Protein AF-A0A6B2XTE6-F1 (afdb_monomer)

Structure (mmCIF, N/CA/C/O backbone):
data_AF-A0A6B2XTE6-F1
#
_entry.id   AF-A0A6B2XTE6-F1
#
loop_
_atom_site.group_PDB
_atom_site.id
_atom_site.type_symbol
_atom_site.label_atom_id
_atom_site.label_alt_id
_atom_site.label_comp_id
_atom_site.label_asym_id
_atom_site.label_entity_id
_atom_site.label_seq_id
_atom_site.pdbx_PDB_ins_code
_atom_site.Cartn_x
_atom_site.Cartn_y
_atom_site.Cartn_z
_atom_site.occupancy
_atom_site.B_iso_or_equiv
_atom_site.auth_seq_id
_atom_site.auth_comp_id
_atom_site.auth_asym_id
_atom_site.auth_atom_id
_atom_site.pdbx_PDB_model_num
ATOM 1 N N . SER A 1 1 ? -9.100 -11.753 -17.761 1.00 59.31 1 SER A N 1
ATOM 2 C CA . SER A 1 1 ? -8.284 -11.282 -16.622 1.00 59.31 1 SER A CA 1
ATOM 3 C C . SER A 1 1 ? -7.402 -10.129 -17.102 1.00 59.31 1 SER A C 1
ATOM 5 O O . SER A 1 1 ? -7.111 -10.090 -18.292 1.00 59.31 1 SER A O 1
ATOM 7 N N . CYS A 1 2 ? -7.005 -9.164 -16.265 1.00 65.00 2 CYS A N 1
ATOM 8 C CA . CYS A 1 2 ? -6.111 -8.070 -16.696 1.00 65.00 2 CYS A CA 1
ATOM 9 C C . CYS A 1 2 ? -4.748 -8.599 -17.181 1.00 65.00 2 CYS A C 1
ATOM 11 O O . CYS A 1 2 ? -4.219 -8.121 -18.178 1.00 65.00 2 CYS A O 1
ATOM 13 N N . LEU A 1 3 ? -4.267 -9.682 -16.562 1.00 66.25 3 LEU A N 1
ATOM 14 C CA . LEU A 1 3 ? -3.012 -10.364 -16.894 1.00 66.25 3 LEU A CA 1
ATOM 15 C C . LEU A 1 3 ? -3.042 -11.080 -18.253 1.00 66.25 3 LEU A C 1
ATOM 17 O O . LEU A 1 3 ? -2.000 -11.410 -18.803 1.00 66.25 3 LEU A O 1
ATOM 21 N N . THR A 1 4 ? -4.229 -11.309 -18.823 1.00 71.81 4 THR A N 1
ATOM 22 C CA . THR A 1 4 ? -4.373 -11.884 -20.171 1.00 71.81 4 THR A CA 1
ATOM 23 C C . THR A 1 4 ? -4.473 -10.810 -21.259 1.00 71.81 4 THR A C 1
ATOM 25 O O . THR A 1 4 ? -4.541 -11.142 -22.441 1.00 71.81 4 THR A O 1
ATOM 28 N N . ASN A 1 5 ? -4.514 -9.523 -20.891 1.00 76.62 5 ASN A N 1
ATOM 29 C CA . ASN A 1 5 ? -4.512 -8.426 -21.853 1.00 76.62 5 ASN A CA 1
ATOM 30 C C . ASN A 1 5 ? -3.072 -8.154 -22.316 1.00 76.62 5 ASN A C 1
ATOM 32 O O . ASN A 1 5 ? -2.251 -7.655 -21.550 1.00 76.62 5 ASN A O 1
ATOM 36 N N . ARG A 1 6 ? -2.775 -8.438 -23.590 1.00 77.56 6 ARG A N 1
ATOM 37 C CA . ARG A 1 6 ? -1.434 -8.239 -24.171 1.00 77.56 6 ARG A CA 1
ATOM 38 C C . ARG A 1 6 ? -0.946 -6.792 -24.098 1.00 77.56 6 ARG A C 1
ATOM 40 O O . ARG A 1 6 ? 0.253 -6.578 -23.966 1.00 77.56 6 ARG A O 1
ATOM 47 N N . GLN A 1 7 ? -1.855 -5.817 -24.157 1.00 79.19 7 GLN A N 1
ATOM 48 C CA . GLN A 1 7 ? -1.483 -4.407 -24.022 1.00 79.19 7 GLN A CA 1
ATOM 49 C C . GLN A 1 7 ? -0.963 -4.113 -22.616 1.00 79.19 7 GLN A C 1
ATOM 51 O O . GLN A 1 7 ? 0.020 -3.404 -22.478 1.00 79.19 7 GLN A O 1
ATOM 56 N N . VAL A 1 8 ? -1.581 -4.699 -21.588 1.00 79.25 8 VAL A N 1
ATOM 57 C CA . VAL A 1 8 ? -1.159 -4.556 -20.188 1.00 79.25 8 VAL A CA 1
ATOM 58 C C . VAL A 1 8 ? 0.131 -5.335 -19.925 1.00 79.25 8 VAL A C 1
ATOM 60 O O . VAL A 1 8 ? 1.051 -4.797 -19.317 1.00 79.25 8 VAL A O 1
ATOM 63 N N . ALA A 1 9 ? 0.230 -6.567 -20.437 1.00 82.75 9 ALA A N 1
ATOM 64 C CA . ALA A 1 9 ? 1.404 -7.429 -20.277 1.00 82.75 9 ALA A CA 1
ATOM 65 C C . ALA A 1 9 ? 2.704 -6.760 -20.754 1.00 82.75 9 ALA A C 1
ATOM 67 O O . ALA A 1 9 ? 3.732 -6.870 -20.094 1.00 82.75 9 ALA A O 1
ATOM 68 N N . ALA A 1 10 ? 2.651 -6.000 -21.853 1.00 83.75 10 ALA A N 1
ATOM 69 C CA . ALA A 1 10 ? 3.813 -5.274 -22.358 1.00 83.75 10 ALA A CA 1
ATOM 70 C C . ALA A 1 10 ? 4.392 -4.281 -21.333 1.00 83.75 10 ALA A C 1
ATOM 72 O O . ALA A 1 10 ? 5.601 -4.075 -21.312 1.00 83.75 10 ALA A O 1
ATOM 73 N N . TRP A 1 11 ? 3.564 -3.680 -20.472 1.00 83.44 11 TRP A N 1
ATOM 74 C CA . TRP A 1 11 ? 4.002 -2.701 -19.469 1.00 83.44 11 TRP A CA 1
ATOM 75 C C . TRP A 1 11 ? 4.496 -3.326 -18.166 1.00 83.44 11 TRP A C 1
ATOM 77 O O . TRP A 1 11 ? 5.335 -2.730 -17.504 1.00 83.44 11 TRP A O 1
ATOM 87 N N . ILE A 1 12 ? 3.993 -4.507 -17.804 1.00 85.69 12 ILE A N 1
ATOM 88 C CA . ILE A 1 12 ? 4.288 -5.148 -16.510 1.00 85.69 12 ILE A CA 1
ATOM 89 C C . ILE A 1 12 ? 5.309 -6.284 -16.611 1.00 85.69 12 ILE A C 1
ATOM 91 O O . ILE A 1 12 ? 5.744 -6.811 -15.593 1.00 85.69 12 ILE A O 1
ATOM 95 N N . THR A 1 13 ? 5.664 -6.708 -17.825 1.00 87.06 13 THR A N 1
ATOM 96 C CA . THR A 1 13 ? 6.647 -7.768 -18.060 1.00 87.06 13 THR A CA 1
ATOM 97 C C . THR A 1 13 ? 7.890 -7.184 -18.737 1.00 87.06 13 THR A C 1
ATOM 99 O O . THR A 1 13 ? 7.747 -6.475 -19.745 1.00 87.06 13 THR A O 1
ATOM 102 N N . PRO A 1 14 ? 9.104 -7.488 -18.236 1.00 87.38 14 PRO A N 1
ATOM 103 C CA . PRO A 1 14 ? 10.343 -7.137 -18.923 1.00 87.38 14 PRO A CA 1
ATOM 104 C C . PRO A 1 14 ? 10.359 -7.683 -20.356 1.00 87.38 14 PRO A C 1
ATOM 106 O O . PRO A 1 14 ? 9.993 -8.836 -20.589 1.00 87.38 14 PRO A O 1
ATOM 109 N N . GLN A 1 15 ? 10.795 -6.873 -21.321 1.00 87.56 15 GLN A N 1
ATOM 110 C CA . GLN A 1 15 ? 10.867 -7.266 -22.741 1.00 87.56 15 GLN A CA 1
ATOM 111 C C . GLN A 1 15 ? 12.198 -7.944 -23.114 1.00 87.56 15 GLN A C 1
ATOM 113 O O . GLN A 1 15 ? 12.453 -8.223 -24.285 1.00 87.56 15 GLN A O 1
ATOM 118 N N . GLY A 1 16 ? 13.048 -8.219 -22.122 1.00 88.50 16 GLY A N 1
ATOM 119 C CA . GLY A 1 16 ? 14.338 -8.887 -22.271 1.00 88.50 16 GLY A CA 1
ATOM 120 C C . GLY A 1 16 ? 15.474 -8.142 -21.559 1.00 88.50 16 GLY A C 1
ATOM 121 O O . GLY A 1 16 ? 15.237 -7.115 -20.926 1.00 88.50 16 GLY A O 1
ATOM 122 N N . PRO A 1 17 ? 16.723 -8.628 -21.673 1.00 87.56 17 PRO A N 1
ATOM 123 C CA . PRO A 1 17 ? 17.882 -8.050 -20.980 1.00 87.56 17 PRO A CA 1
ATOM 124 C C . PRO A 1 17 ? 18.231 -6.611 -21.391 1.00 87.56 17 PRO A C 1
ATOM 126 O O . PRO A 1 17 ? 18.942 -5.924 -20.670 1.00 87.56 17 PRO A O 1
ATOM 129 N N . ALA A 1 18 ? 17.753 -6.167 -22.556 1.00 90.19 18 ALA A N 1
ATOM 130 C CA . ALA A 1 18 ? 17.974 -4.825 -23.091 1.00 90.19 18 ALA A CA 1
ATOM 131 C C . ALA A 1 18 ? 16.781 -3.879 -22.856 1.00 90.19 18 ALA A C 1
ATOM 133 O O . ALA A 1 18 ? 16.686 -2.842 -23.508 1.00 90.19 18 ALA A O 1
ATOM 134 N N . ASP A 1 19 ? 15.836 -4.239 -21.982 1.00 90.00 19 ASP A N 1
ATOM 135 C CA . ASP A 1 19 ? 14.702 -3.375 -21.656 1.00 90.00 19 ASP A CA 1
ATOM 136 C C . ASP A 1 19 ? 15.175 -2.166 -20.834 1.00 90.00 19 ASP A C 1
ATOM 138 O O . ASP A 1 19 ? 15.478 -2.276 -19.649 1.00 90.00 19 ASP A O 1
ATOM 142 N N . THR A 1 20 ? 15.265 -1.004 -21.482 1.00 90.50 20 THR A N 1
ATOM 143 C CA . THR A 1 20 ? 15.748 0.247 -20.872 1.00 90.50 20 THR A CA 1
ATOM 144 C C . THR A 1 20 ? 14.629 1.100 -20.284 1.00 90.50 20 THR A C 1
ATOM 146 O O . THR A 1 20 ? 14.854 2.266 -19.948 1.00 90.50 20 THR A O 1
ATOM 149 N N . ARG A 1 21 ? 13.393 0.594 -20.242 1.00 91.25 21 ARG A N 1
ATOM 150 C CA . ARG A 1 21 ? 12.272 1.378 -19.723 1.00 91.25 21 ARG A CA 1
ATOM 151 C C . ARG A 1 21 ? 12.459 1.618 -18.222 1.00 91.25 21 ARG A C 1
ATOM 153 O O . ARG A 1 21 ? 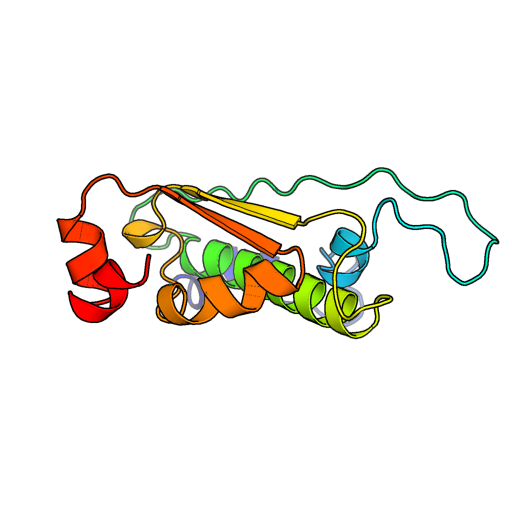12.891 0.703 -17.520 1.00 91.25 21 ARG A O 1
ATOM 160 N N . PRO A 1 22 ? 12.115 2.815 -17.716 1.00 89.81 22 PRO A N 1
ATOM 161 C CA . PRO A 1 22 ? 12.121 3.072 -16.284 1.00 89.81 22 PRO A CA 1
ATOM 162 C C . PRO A 1 22 ? 11.237 2.064 -15.550 1.00 89.81 22 PRO A C 1
ATOM 164 O O . PRO A 1 22 ? 10.110 1.799 -15.974 1.00 89.81 22 PRO A O 1
ATOM 167 N N . GLN A 1 23 ? 11.750 1.527 -14.449 1.00 89.81 23 GLN A N 1
ATOM 168 C CA . GLN A 1 23 ? 11.027 0.612 -13.576 1.00 89.81 23 GLN A CA 1
ATOM 169 C C . GLN A 1 23 ? 10.767 1.313 -12.249 1.00 89.81 23 GLN A C 1
ATOM 171 O O . GLN A 1 23 ? 11.606 2.064 -11.757 1.00 89.81 23 GLN A O 1
ATOM 176 N N . PHE A 1 24 ? 9.585 1.093 -11.687 1.00 91.50 24 PHE A N 1
ATOM 177 C CA . PHE A 1 24 ? 9.271 1.578 -10.354 1.00 91.50 24 PHE A CA 1
ATOM 178 C C . PHE A 1 24 ? 9.813 0.580 -9.325 1.00 91.50 24 PHE A C 1
ATOM 180 O O . PHE A 1 24 ? 9.429 -0.587 -9.373 1.00 91.50 24 PHE A O 1
ATOM 187 N N . SER A 1 25 ? 10.669 1.035 -8.407 1.00 93.25 25 SER A N 1
ATOM 188 C CA . SER A 1 25 ? 11.095 0.258 -7.236 1.00 93.25 25 SER A CA 1
ATOM 189 C C . SER A 1 25 ? 10.341 0.748 -5.995 1.00 93.25 25 SER A C 1
ATOM 191 O O . SER A 1 25 ? 10.528 1.899 -5.580 1.00 93.25 25 SER A O 1
ATOM 193 N N . PRO A 1 26 ? 9.494 -0.102 -5.387 1.00 95.31 26 PRO A N 1
ATOM 194 C CA . PRO A 1 26 ? 8.909 0.159 -4.077 1.00 95.31 26 PRO A CA 1
ATOM 195 C C . PRO A 1 26 ? 9.958 0.503 -3.014 1.00 95.31 26 PRO A C 1
ATOM 197 O O . PRO A 1 26 ? 9.757 1.424 -2.226 1.00 95.31 26 PRO A O 1
ATOM 200 N N . GLU A 1 27 ? 11.096 -0.185 -3.030 1.00 94.62 27 GLU A N 1
ATOM 201 C CA . GLU A 1 27 ? 12.172 -0.080 -2.047 1.00 94.62 27 GLU A CA 1
ATOM 202 C C . GLU A 1 27 ? 12.924 1.253 -2.147 1.00 94.62 27 GLU A C 1
ATOM 204 O O . GLU A 1 27 ? 13.251 1.866 -1.128 1.00 94.62 27 GLU A O 1
ATOM 209 N N . GLU A 1 28 ? 13.199 1.724 -3.366 1.00 92.81 28 GLU A N 1
ATOM 210 C CA . GLU A 1 28 ? 13.751 3.063 -3.591 1.00 92.81 28 GLU A CA 1
ATOM 211 C C . GLU A 1 28 ? 12.727 4.143 -3.230 1.00 92.81 28 GLU A C 1
ATOM 213 O O . GLU A 1 28 ? 13.078 5.153 -2.616 1.00 92.81 28 GLU A O 1
ATOM 218 N N . PHE A 1 29 ? 11.451 3.920 -3.561 1.00 94.00 29 PHE A N 1
ATOM 219 C CA . PHE A 1 29 ? 10.371 4.859 -3.274 1.00 94.00 29 PHE A CA 1
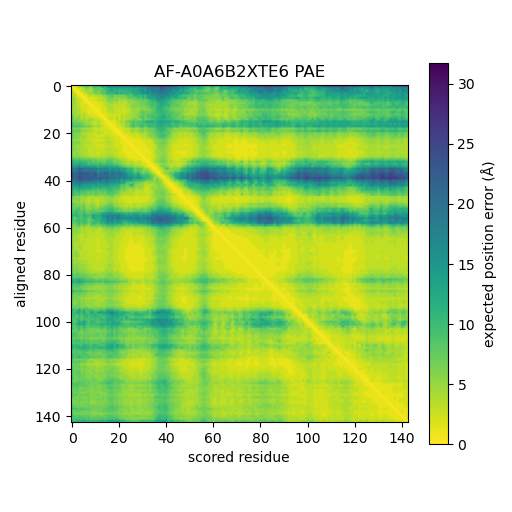ATOM 220 C C . PHE A 1 29 ? 10.194 5.102 -1.769 1.00 94.00 29 PHE A C 1
ATOM 222 O O . PHE A 1 29 ? 10.143 6.259 -1.351 1.00 94.00 29 PHE A O 1
ATOM 229 N N . VAL A 1 30 ? 10.145 4.047 -0.945 1.00 94.25 30 VAL A N 1
ATOM 230 C CA . VAL A 1 30 ? 9.961 4.183 0.516 1.00 94.25 30 VAL A CA 1
ATOM 231 C C . VAL A 1 30 ? 11.195 4.749 1.224 1.00 94.25 30 VAL A C 1
ATOM 233 O O . VAL A 1 30 ? 11.071 5.316 2.309 1.00 94.25 30 VAL A O 1
ATOM 236 N N . ARG A 1 31 ? 12.382 4.640 0.609 1.00 92.12 31 ARG A N 1
ATOM 237 C CA . ARG A 1 31 ? 13.626 5.245 1.115 1.00 92.12 31 ARG A CA 1
ATOM 238 C C . ARG A 1 31 ? 13.837 6.685 0.644 1.00 92.12 31 ARG A C 1
ATOM 240 O O . ARG A 1 31 ? 14.702 7.374 1.186 1.00 92.12 31 ARG A O 1
ATOM 247 N N . ALA A 1 32 ? 13.067 7.168 -0.331 1.00 89.19 32 ALA A N 1
ATOM 248 C CA . ALA A 1 32 ? 13.185 8.539 -0.815 1.00 89.19 32 ALA A CA 1
ATOM 249 C C . ALA A 1 32 ? 12.959 9.546 0.327 1.00 89.19 32 ALA A C 1
ATOM 251 O O . ALA A 1 32 ? 11.995 9.449 1.085 1.00 89.19 32 ALA A O 1
ATOM 252 N N . GLY A 1 33 ? 13.845 10.533 0.462 1.00 84.12 33 GLY A N 1
ATOM 253 C CA . GLY A 1 33 ? 13.826 11.471 1.594 1.00 84.12 33 GLY A CA 1
ATOM 254 C C . GLY A 1 33 ? 14.647 11.051 2.803 1.00 84.12 33 GLY A C 1
ATOM 255 O O . GLY A 1 33 ? 14.909 11.901 3.656 1.00 84.12 33 GLY A O 1
ATOM 256 N N . LEU A 1 34 ? 15.087 9.794 2.884 1.00 83.94 34 LEU A N 1
ATOM 257 C CA . LEU A 1 34 ? 15.961 9.343 3.961 1.00 83.94 34 LEU A CA 1
ATOM 258 C C . LEU A 1 34 ? 17.434 9.636 3.636 1.00 83.94 34 LEU A C 1
ATOM 260 O O . LEU A 1 34 ? 17.835 9.568 2.470 1.00 83.94 34 LEU A O 1
ATOM 264 N N . PRO A 1 35 ? 18.263 9.954 4.647 1.00 76.12 35 PRO A N 1
ATOM 265 C CA . PRO A 1 35 ? 19.706 10.049 4.468 1.00 76.12 35 PRO A CA 1
ATOM 266 C C . PRO A 1 35 ? 20.277 8.747 3.894 1.00 76.12 35 PRO A C 1
ATOM 268 O O . PRO A 1 35 ? 19.927 7.657 4.348 1.00 76.12 35 PRO A O 1
ATOM 271 N N . SER A 1 36 ? 21.189 8.856 2.926 1.00 71.06 36 SER A N 1
ATOM 272 C CA . SER A 1 36 ? 21.938 7.696 2.438 1.00 71.06 36 SER A CA 1
ATOM 273 C C . SER A 1 36 ? 22.798 7.114 3.563 1.00 71.06 36 SER A C 1
ATOM 275 O O . SER A 1 36 ? 23.509 7.855 4.243 1.00 71.06 36 SER A O 1
ATOM 277 N N . ALA A 1 37 ? 22.791 5.786 3.715 1.00 64.81 37 ALA A N 1
ATOM 278 C CA . ALA A 1 37 ? 23.666 5.078 4.653 1.00 64.81 37 ALA A CA 1
ATOM 279 C C . ALA A 1 37 ? 25.161 5.327 4.368 1.00 64.81 37 ALA A C 1
ATOM 281 O O . ALA A 1 37 ? 25.980 5.262 5.280 1.00 64.81 37 ALA A O 1
ATOM 282 N N . ALA A 1 38 ? 25.506 5.648 3.116 1.00 65.00 38 ALA A N 1
ATOM 283 C CA . ALA A 1 38 ? 26.867 5.976 2.706 1.00 65.00 38 ALA A CA 1
ATOM 284 C C . ALA A 1 38 ? 27.232 7.457 2.926 1.00 65.00 38 ALA A C 1
ATOM 286 O O . ALA A 1 38 ? 28.380 7.825 2.730 1.00 65.00 38 ALA A O 1
ATOM 287 N N . GLY A 1 39 ? 26.288 8.332 3.301 1.00 62.06 39 GLY A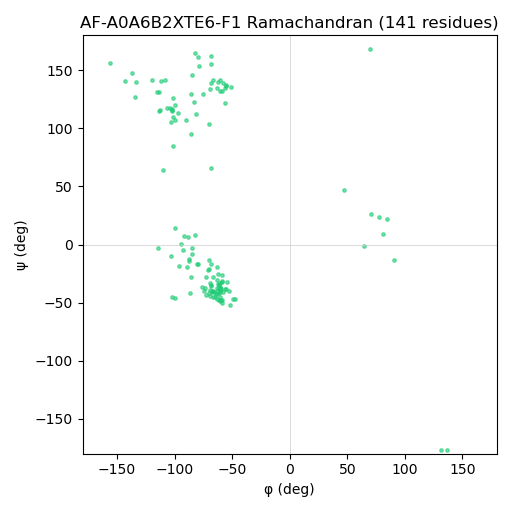 N 1
ATOM 288 C CA . GLY A 1 39 ? 26.546 9.764 3.533 1.00 62.06 39 GLY A CA 1
ATOM 289 C C . GLY A 1 39 ? 26.993 10.574 2.302 1.00 62.06 39 GLY A C 1
ATOM 290 O O . GLY A 1 39 ? 27.197 11.780 2.408 1.00 62.06 39 GLY A O 1
ATOM 291 N N . GLU A 1 40 ? 27.134 9.938 1.139 1.00 60.97 40 GLU A N 1
ATOM 292 C CA . GLU A 1 40 ? 27.773 10.517 -0.050 1.00 60.97 40 GLU A CA 1
ATOM 293 C C . GLU A 1 40 ? 26.819 11.323 -0.948 1.00 60.97 40 GLU A C 1
ATOM 295 O O . GLU A 1 40 ? 27.271 12.103 -1.785 1.00 60.97 40 GLU A O 1
ATOM 300 N N . SER A 1 41 ? 25.501 11.196 -0.765 1.00 68.44 41 SER A N 1
ATOM 301 C CA . SER A 1 41 ? 24.497 11.918 -1.552 1.00 68.44 41 SER A CA 1
ATOM 302 C C . SER A 1 41 ? 23.406 12.537 -0.677 1.00 68.44 41 SER A C 1
ATOM 304 O O . SER A 1 41 ? 22.940 11.945 0.299 1.00 68.44 41 SER A O 1
ATOM 306 N N . ALA A 1 42 ? 22.999 13.761 -1.031 1.00 73.62 42 ALA A N 1
ATOM 307 C CA . ALA A 1 42 ? 21.866 14.425 -0.399 1.00 73.62 42 ALA A CA 1
ATOM 308 C C . ALA A 1 42 ? 20.584 13.596 -0.614 1.00 73.62 42 ALA A C 1
ATOM 310 O O . ALA A 1 42 ? 20.404 13.042 -1.703 1.00 73.62 42 ALA A O 1
ATOM 311 N N . PRO A 1 43 ? 19.689 13.513 0.388 1.00 76.00 43 PRO A N 1
ATOM 312 C CA . PRO A 1 43 ? 18.445 12.766 0.256 1.00 76.00 43 PRO A CA 1
ATOM 313 C C . PRO A 1 43 ? 17.611 13.299 -0.914 1.00 76.00 43 PRO A C 1
ATOM 315 O O . PRO A 1 43 ? 17.492 14.510 -1.122 1.00 76.00 43 PRO A O 1
ATOM 318 N N . THR A 1 44 ? 17.015 12.384 -1.678 1.00 82.75 44 THR A N 1
ATOM 319 C CA . THR A 1 44 ? 16.020 12.727 -2.701 1.00 82.75 44 THR A CA 1
ATOM 320 C C . THR A 1 44 ? 14.745 13.246 -2.038 1.00 82.75 44 THR A C 1
ATOM 322 O O . THR A 1 44 ? 14.526 13.051 -0.850 1.00 82.75 44 THR A O 1
ATOM 325 N N . LYS A 1 45 ? 13.869 13.935 -2.772 1.00 85.25 45 LYS A N 1
ATOM 326 C CA . LYS A 1 45 ? 12.575 14.351 -2.214 1.00 85.25 45 LYS A CA 1
ATOM 327 C C . LYS A 1 45 ? 11.684 13.113 -1.980 1.00 85.25 45 LYS A C 1
ATOM 329 O O . LYS A 1 45 ? 11.635 12.276 -2.881 1.00 85.25 45 LYS A O 1
ATOM 334 N N . PRO A 1 46 ? 10.936 13.020 -0.859 1.00 86.44 46 PRO A N 1
ATOM 335 C CA . PRO A 1 46 ? 9.907 11.995 -0.690 1.00 86.44 46 PRO A CA 1
ATOM 336 C C . PRO A 1 46 ? 8.942 11.959 -1.880 1.00 86.44 46 PRO A C 1
ATOM 338 O O . PRO A 1 46 ? 8.501 13.008 -2.368 1.00 86.44 46 PRO A O 1
ATOM 341 N N . GLY A 1 47 ? 8.634 10.753 -2.351 1.00 87.06 47 GLY A N 1
ATOM 342 C CA . GLY A 1 47 ? 7.721 10.533 -3.467 1.00 87.06 47 GLY A CA 1
ATOM 343 C C . GLY A 1 47 ? 6.248 10.557 -3.051 1.00 87.06 47 GLY A C 1
ATOM 344 O O . GLY A 1 47 ? 5.896 10.439 -1.881 1.00 87.06 47 GLY A O 1
ATOM 345 N N . THR A 1 48 ? 5.357 10.682 -4.032 1.00 92.94 48 THR A N 1
ATOM 346 C CA . THR A 1 48 ? 3.917 10.443 -3.856 1.00 92.94 48 THR A CA 1
ATOM 347 C C . THR A 1 48 ? 3.429 9.590 -5.017 1.00 92.94 48 THR A C 1
ATOM 349 O O . THR A 1 48 ? 3.678 9.930 -6.174 1.00 92.94 48 THR A O 1
ATOM 352 N N . LEU A 1 49 ? 2.762 8.476 -4.710 1.00 92.88 49 LEU A N 1
ATOM 353 C CA . LEU A 1 49 ? 2.246 7.537 -5.701 1.00 92.88 49 LEU A CA 1
ATOM 354 C C . LEU A 1 49 ? 0.732 7.714 -5.850 1.00 92.88 49 LEU A C 1
ATOM 356 O O . LEU A 1 49 ? -0.020 7.456 -4.915 1.00 92.88 49 LEU A O 1
ATOM 360 N N . TYR A 1 50 ? 0.293 8.108 -7.044 1.00 91.12 50 TYR A N 1
ATOM 361 C CA . TYR A 1 50 ? -1.121 8.149 -7.415 1.00 91.12 50 TYR A CA 1
ATOM 362 C C . TYR A 1 50 ? -1.438 6.951 -8.305 1.00 91.12 50 TYR A C 1
ATOM 364 O O . TYR A 1 50 ? -1.057 6.921 -9.475 1.00 91.12 50 TYR A O 1
ATOM 372 N N . SER A 1 51 ? -2.122 5.955 -7.747 1.00 86.62 51 SER A N 1
ATOM 373 C CA . SER A 1 51 ? -2.526 4.759 -8.485 1.00 86.62 51 SER A CA 1
ATOM 374 C C . SER A 1 51 ? -3.969 4.914 -8.952 1.00 86.62 51 SER A C 1
ATOM 376 O O . SER A 1 51 ? -4.884 4.987 -8.137 1.00 86.62 51 SER A O 1
ATOM 378 N N . LEU A 1 52 ? -4.173 5.017 -10.266 1.00 81.94 52 LEU A N 1
ATOM 379 C CA . LEU A 1 52 ? -5.482 5.291 -10.857 1.00 81.94 52 LEU A CA 1
ATOM 380 C C . LEU A 1 52 ? -5.956 4.101 -11.688 1.00 81.94 52 LE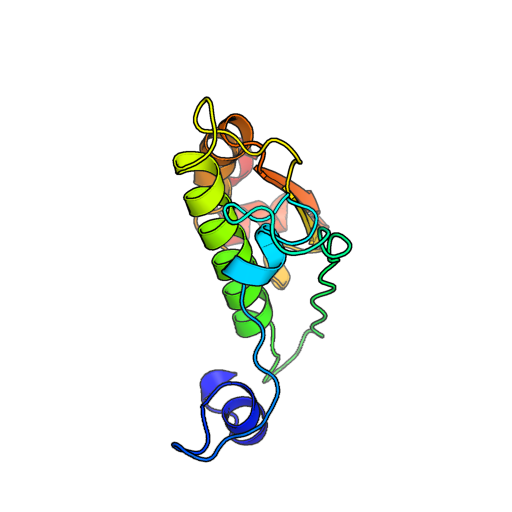U A C 1
ATOM 382 O O . LEU A 1 52 ? -5.246 3.581 -12.549 1.00 81.94 52 LEU A O 1
ATOM 386 N N . SER A 1 53 ? -7.197 3.697 -11.451 1.00 75.06 53 SER A N 1
ATOM 387 C CA . SER A 1 53 ? -7.887 2.639 -12.179 1.00 75.06 53 SER A CA 1
ATOM 388 C C . SER A 1 53 ? -9.314 3.094 -12.464 1.00 75.06 53 SER A C 1
ATOM 390 O O . SER A 1 53 ? -9.910 3.820 -11.677 1.00 75.06 53 SER A O 1
ATOM 392 N N . LYS A 1 54 ? -9.873 2.659 -13.593 1.00 71.38 54 LYS A N 1
ATOM 393 C CA . LYS A 1 54 ? -11.293 2.830 -13.918 1.00 71.38 54 LYS A CA 1
ATOM 394 C C . LYS A 1 54 ? -11.982 1.475 -13.811 1.00 71.38 54 LYS A C 1
ATOM 396 O O . LYS A 1 54 ? -11.391 0.485 -14.229 1.00 71.38 54 LYS A O 1
ATOM 401 N N . GLU A 1 55 ? -13.209 1.418 -13.300 1.00 66.56 55 GLU A N 1
ATOM 402 C CA . GLU A 1 55 ? -14.019 0.191 -13.279 1.00 66.56 55 GLU A CA 1
ATOM 403 C C . GLU A 1 55 ? -14.474 -0.261 -14.686 1.00 66.56 55 GLU A C 1
ATOM 405 O O . GLU A 1 55 ? -14.566 0.541 -15.620 1.00 66.56 55 GLU A O 1
ATOM 410 N N . GLY A 1 56 ? -14.748 -1.565 -14.859 1.00 64.31 56 GLY A N 1
ATOM 411 C CA . GLY A 1 56 ? -15.128 -2.172 -16.145 1.00 64.31 56 GLY A CA 1
ATOM 412 C C . GLY A 1 56 ? -14.456 -3.519 -16.470 1.00 64.31 56 GLY A C 1
ATOM 413 O O . GLY A 1 56 ? -13.706 -4.089 -15.678 1.00 64.31 56 GLY A O 1
ATOM 414 N N . ARG A 1 57 ? -14.719 -4.070 -17.666 1.00 58.81 57 ARG A N 1
ATOM 415 C CA . ARG A 1 57 ? -14.044 -5.292 -18.154 1.00 58.81 57 ARG A CA 1
ATOM 416 C C . ARG A 1 57 ? -12.616 -4.974 -18.607 1.00 58.81 57 ARG A C 1
ATOM 418 O O . ARG A 1 57 ? -12.419 -4.110 -19.450 1.00 58.81 57 ARG A O 1
ATOM 425 N N . GLY A 1 58 ? -11.641 -5.743 -18.115 1.00 61.78 58 GLY A N 1
ATOM 426 C CA . GLY A 1 58 ? -10.235 -5.642 -18.540 1.00 61.78 58 GLY A CA 1
ATOM 427 C C . GLY A 1 58 ? -9.418 -4.566 -17.818 1.00 61.78 58 GLY A C 1
ATOM 428 O O . GLY A 1 58 ? -8.411 -4.116 -18.355 1.00 61.78 58 GLY A O 1
ATOM 429 N N . THR A 1 59 ? -9.851 -4.153 -16.629 1.00 69.25 59 THR A N 1
ATOM 430 C CA . THR A 1 59 ? -9.282 -3.024 -15.885 1.00 69.25 59 THR A CA 1
ATOM 431 C C . THR A 1 59 ? -7.998 -3.372 -15.151 1.00 69.25 59 THR A C 1
ATOM 433 O O . THR A 1 59 ? -7.700 -4.536 -14.886 1.00 69.25 59 THR A O 1
ATOM 436 N N . ALA A 1 60 ? -7.240 -2.337 -14.793 1.00 74.56 60 ALA A N 1
ATOM 437 C CA . ALA A 1 60 ? -5.979 -2.452 -14.071 1.00 74.56 60 ALA A CA 1
ATOM 438 C C . ALA A 1 60 ? -6.146 -2.613 -12.546 1.00 74.56 60 ALA A C 1
ATOM 440 O O . ALA A 1 60 ? -5.144 -2.606 -11.845 1.00 74.56 60 ALA A O 1
ATOM 441 N N . GLY A 1 61 ? -7.365 -2.801 -12.020 1.00 79.06 61 GLY A N 1
ATOM 442 C CA . GLY A 1 61 ? -7.625 -2.913 -10.573 1.00 79.06 61 GLY A CA 1
ATOM 443 C C . GLY A 1 61 ? -6.714 -3.911 -9.834 1.00 79.06 61 GLY A C 1
ATOM 444 O O . GLY A 1 61 ? -6.092 -3.534 -8.842 1.00 79.06 61 GLY A O 1
ATOM 445 N N . PRO A 1 62 ? -6.509 -5.145 -10.342 1.00 80.50 62 PRO A N 1
ATOM 446 C CA . PRO A 1 62 ? -5.567 -6.078 -9.718 1.00 80.50 62 PRO A CA 1
ATOM 447 C C . PRO A 1 62 ? -4.107 -5.602 -9.737 1.00 80.50 62 PRO A C 1
ATOM 449 O O . PRO A 1 62 ? -3.359 -5.930 -8.826 1.00 80.50 62 PRO A O 1
ATOM 452 N N . LEU A 1 63 ? -3.698 -4.821 -10.743 1.00 84.50 63 LEU A N 1
ATOM 453 C CA . LEU A 1 63 ? -2.354 -4.234 -10.791 1.00 84.50 63 LEU A CA 1
ATOM 454 C C . LEU A 1 63 ? -2.208 -3.081 -9.806 1.00 84.50 63 LEU A C 1
ATOM 456 O O . LEU A 1 63 ? -1.185 -2.989 -9.143 1.00 84.50 63 LEU A O 1
ATOM 460 N N . VAL A 1 64 ? -3.237 -2.241 -9.683 1.00 85.81 64 VAL A N 1
ATOM 461 C CA . VAL A 1 64 ? -3.294 -1.189 -8.664 1.00 85.81 64 VAL A CA 1
ATOM 462 C C . VAL A 1 64 ? -3.185 -1.810 -7.273 1.00 85.81 64 VAL A C 1
ATOM 464 O O . VAL A 1 64 ? -2.333 -1.393 -6.497 1.00 85.81 64 VAL A O 1
ATOM 467 N N . THR A 1 65 ? -3.954 -2.871 -7.005 1.00 86.31 65 THR A N 1
ATOM 468 C CA . THR A 1 65 ? -3.873 -3.619 -5.740 1.00 86.31 65 THR A CA 1
ATOM 469 C C . THR A 1 65 ? -2.467 -4.180 -5.518 1.00 86.31 65 THR A C 1
ATOM 471 O O . THR A 1 65 ? -1.892 -3.969 -4.458 1.00 86.31 65 THR A O 1
ATOM 474 N N . ALA A 1 66 ? -1.899 -4.870 -6.514 1.00 88.19 66 ALA A N 1
ATOM 475 C CA . ALA A 1 66 ? -0.574 -5.478 -6.399 1.00 88.19 66 ALA A CA 1
ATOM 476 C C . ALA A 1 66 ? 0.527 -4.437 -6.151 1.00 88.19 66 ALA A C 1
ATOM 478 O O . ALA A 1 66 ? 1.386 -4.653 -5.304 1.00 88.19 66 ALA A O 1
ATOM 479 N N . LEU A 1 67 ? 0.478 -3.293 -6.840 1.00 90.88 67 LEU A N 1
ATOM 480 C CA . LEU A 1 67 ? 1.420 -2.196 -6.632 1.00 90.88 67 LEU A CA 1
ATOM 481 C C . LEU A 1 67 ? 1.286 -1.597 -5.226 1.00 90.88 67 LEU A C 1
ATOM 483 O O . LEU A 1 67 ? 2.294 -1.338 -4.576 1.00 90.88 67 LEU A O 1
ATOM 487 N N . THR A 1 68 ? 0.057 -1.400 -4.742 1.00 91.25 68 THR A N 1
ATOM 488 C CA . THR A 1 68 ? -0.189 -0.922 -3.377 1.00 91.25 68 THR A CA 1
ATOM 489 C C . THR A 1 68 ? 0.367 -1.890 -2.335 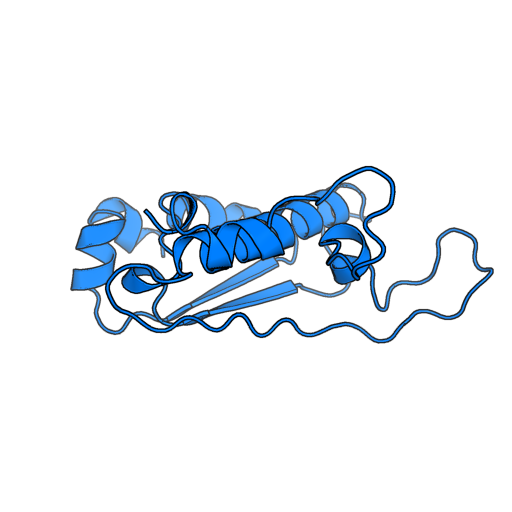1.00 91.25 68 THR A C 1
ATOM 491 O O . THR A 1 68 ? 1.039 -1.444 -1.410 1.00 91.25 68 THR A O 1
ATOM 494 N N . VAL A 1 69 ? 0.137 -3.197 -2.502 1.00 91.44 69 VAL A N 1
ATOM 495 C CA . VAL A 1 69 ? 0.687 -4.227 -1.607 1.00 91.44 69 VAL A CA 1
ATOM 496 C C . VAL A 1 69 ? 2.215 -4.196 -1.629 1.00 91.44 69 VAL A C 1
ATOM 498 O O . VAL A 1 69 ? 2.810 -4.077 -0.567 1.00 91.44 69 VAL A O 1
ATOM 501 N N . ALA A 1 70 ? 2.843 -4.177 -2.808 1.00 94.12 70 ALA A N 1
ATOM 502 C CA . ALA A 1 70 ? 4.303 -4.157 -2.929 1.00 94.12 70 ALA A CA 1
ATOM 503 C C . ALA A 1 70 ? 4.947 -2.933 -2.246 1.00 94.12 70 ALA A C 1
ATOM 505 O O . ALA A 1 70 ? 5.987 -3.045 -1.606 1.00 94.12 70 ALA A O 1
ATOM 506 N N . VAL A 1 71 ? 4.318 -1.754 -2.339 1.00 95.56 71 VAL A N 1
ATOM 507 C CA . VAL A 1 71 ? 4.784 -0.545 -1.635 1.00 95.56 71 VAL A CA 1
ATOM 508 C C . VAL A 1 71 ? 4.644 -0.675 -0.122 1.00 95.56 71 VAL A C 1
ATOM 510 O O . VAL A 1 71 ? 5.534 -0.250 0.613 1.00 95.56 71 VAL A O 1
ATOM 513 N N . VAL A 1 72 ? 3.543 -1.256 0.354 1.00 94.62 72 VAL A N 1
ATOM 514 C CA . VAL A 1 72 ? 3.330 -1.473 1.789 1.00 94.62 72 VAL A CA 1
ATOM 515 C C . VAL A 1 72 ? 4.289 -2.531 2.342 1.00 94.62 72 VAL A C 1
ATOM 517 O O . VAL A 1 72 ? 4.828 -2.328 3.426 1.00 94.62 72 VAL A O 1
ATOM 520 N N . GLU A 1 73 ? 4.557 -3.604 1.600 1.00 94.94 73 GLU A N 1
ATOM 521 C CA . GLU A 1 73 ? 5.538 -4.635 1.965 1.00 94.94 73 GLU A CA 1
ATOM 522 C C . GLU A 1 73 ? 6.956 -4.052 2.036 1.00 94.94 73 GLU A C 1
ATOM 524 O O . GLU A 1 73 ? 7.626 -4.201 3.055 1.00 94.94 73 GLU A O 1
ATOM 529 N N . ALA A 1 74 ? 7.380 -3.271 1.037 1.00 96.56 74 ALA A N 1
ATOM 530 C CA . ALA A 1 74 ? 8.677 -2.589 1.078 1.00 96.56 74 ALA A CA 1
ATOM 531 C C . ALA A 1 74 ? 8.791 -1.611 2.264 1.00 96.56 74 ALA A C 1
ATOM 533 O O . ALA A 1 74 ? 9.850 -1.468 2.879 1.00 96.56 74 ALA A O 1
ATOM 534 N N . ALA A 1 75 ? 7.694 -0.933 2.615 1.00 95.75 75 ALA A N 1
ATOM 535 C CA . ALA A 1 75 ? 7.640 -0.067 3.788 1.00 95.75 75 ALA A CA 1
ATOM 536 C C . ALA A 1 75 ? 7.718 -0.862 5.100 1.00 95.75 75 ALA A C 1
ATOM 538 O O . ALA A 1 75 ? 8.329 -0.398 6.063 1.00 95.75 75 ALA A O 1
ATOM 539 N N . GLU A 1 76 ? 7.118 -2.053 5.152 1.00 95.69 76 GLU A N 1
ATOM 540 C CA . GLU A 1 76 ? 7.209 -2.961 6.294 1.00 95.69 76 GLU A CA 1
ATOM 541 C C . GLU A 1 76 ? 8.641 -3.467 6.492 1.00 95.69 76 GLU A C 1
ATOM 543 O O . GLU A 1 76 ? 9.140 -3.438 7.621 1.00 95.69 76 GLU A O 1
ATOM 548 N N . GLU A 1 77 ? 9.315 -3.870 5.414 1.00 96.00 77 GLU A N 1
ATOM 549 C CA . GLU A 1 77 ? 10.722 -4.282 5.442 1.00 96.00 77 GLU A CA 1
ATOM 550 C C . GLU A 1 77 ? 11.616 -3.147 5.951 1.00 96.00 77 GLU A C 1
ATOM 552 O O . GLU A 1 77 ? 12.384 -3.328 6.900 1.00 96.00 77 GLU A O 1
ATOM 557 N N . LEU A 1 78 ? 11.439 -1.936 5.412 1.00 95.44 78 LEU A N 1
ATOM 558 C CA . LEU A 1 78 ? 12.164 -0.757 5.882 1.00 95.44 78 LEU A CA 1
ATOM 559 C C . LEU A 1 78 ? 11.878 -0.455 7.363 1.00 95.44 78 LEU A C 1
ATOM 561 O O . LEU A 1 78 ? 12.786 -0.067 8.102 1.00 95.44 78 LEU A O 1
ATOM 565 N N . ALA A 1 79 ? 10.635 -0.626 7.822 1.00 95.75 79 ALA A N 1
ATOM 566 C CA . ALA A 1 79 ? 10.282 -0.438 9.226 1.00 95.75 79 ALA A CA 1
ATOM 567 C C . ALA A 1 79 ? 11.003 -1.447 10.127 1.00 95.75 79 ALA A C 1
ATOM 569 O O . ALA A 1 79 ? 11.510 -1.059 11.178 1.00 95.75 79 ALA A O 1
ATOM 570 N N . ALA A 1 80 ? 11.079 -2.716 9.715 1.00 95.25 80 ALA A N 1
ATOM 571 C CA . ALA A 1 80 ? 11.757 -3.773 10.464 1.00 95.25 80 ALA A CA 1
ATOM 572 C C . ALA A 1 80 ? 13.265 -3.509 10.625 1.00 95.25 80 ALA A C 1
ATOM 574 O O . ALA A 1 80 ? 13.829 -3.821 11.674 1.00 95.25 80 ALA A O 1
ATOM 575 N N . GLU A 1 81 ? 13.896 -2.893 9.621 1.00 93.81 81 GLU A N 1
ATOM 576 C CA . GLU A 1 81 ? 15.305 -2.466 9.653 1.00 93.81 81 GLU A CA 1
ATOM 577 C C . GLU A 1 81 ? 15.523 -1.141 10.409 1.00 93.81 81 GLU A C 1
ATOM 579 O O . GLU A 1 81 ? 16.647 -0.808 10.793 1.00 93.81 81 GLU A O 1
ATOM 584 N N . SER A 1 82 ? 14.458 -0.369 10.633 1.00 92.19 82 SER A N 1
ATOM 585 C CA . SER A 1 82 ? 14.521 0.942 11.279 1.00 92.19 82 SER A CA 1
ATOM 586 C C . SER A 1 82 ? 14.639 0.841 12.802 1.00 92.19 82 SER A C 1
ATOM 588 O O . SER A 1 82 ? 14.166 -0.100 13.445 1.00 92.19 82 SER A O 1
ATOM 590 N N . ALA A 1 83 ? 15.230 1.868 13.419 1.00 90.12 83 ALA A N 1
ATOM 591 C CA . ALA A 1 83 ? 15.336 1.956 14.871 1.00 90.12 83 ALA A CA 1
ATOM 592 C C . ALA A 1 83 ? 13.948 1.866 15.535 1.00 90.12 83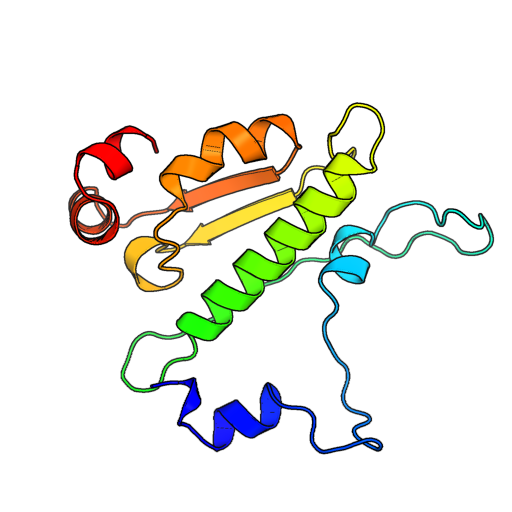 ALA A C 1
ATOM 594 O O . ALA A 1 83 ? 13.061 2.675 15.269 1.00 90.12 83 ALA A O 1
ATOM 595 N N . GLY A 1 84 ? 13.765 0.874 16.411 1.00 91.44 84 GLY A N 1
ATOM 596 C CA . GLY A 1 84 ? 12.489 0.624 17.088 1.00 91.44 84 GLY A CA 1
ATOM 597 C C . GLY A 1 84 ? 11.453 -0.142 16.257 1.00 91.44 84 GLY A C 1
ATOM 598 O O . GLY A 1 84 ? 10.311 -0.244 16.699 1.00 91.44 84 GLY A O 1
ATOM 599 N N . GLY A 1 85 ? 11.824 -0.685 15.090 1.00 94.69 85 GLY A N 1
ATOM 600 C CA . GLY A 1 85 ? 10.919 -1.477 14.250 1.00 94.69 85 GLY A CA 1
ATOM 601 C C . GLY A 1 85 ? 9.817 -0.644 13.589 1.00 94.69 85 GLY A C 1
ATOM 602 O O . GLY A 1 85 ? 8.719 -1.146 13.346 1.00 94.69 85 GLY A O 1
ATOM 603 N N . ARG A 1 86 ? 10.074 0.652 13.370 1.00 95.44 86 ARG A N 1
ATOM 604 C CA . ARG A 1 86 ? 9.081 1.629 12.919 1.00 95.44 86 ARG A CA 1
ATOM 605 C C . ARG A 1 86 ? 9.692 2.639 11.955 1.00 95.44 86 ARG A C 1
ATOM 607 O O . ARG A 1 86 ? 10.782 3.148 12.202 1.00 95.44 86 ARG A O 1
ATOM 614 N N . LEU A 1 87 ? 8.947 3.010 10.916 1.00 94.12 87 LEU A N 1
ATOM 615 C CA . LEU A 1 87 ? 9.318 4.110 10.031 1.00 94.12 87 LEU A CA 1
ATOM 616 C C . LEU A 1 87 ? 9.415 5.432 10.804 1.00 94.12 87 LEU A C 1
ATOM 618 O O . LEU A 1 87 ? 8.501 5.806 11.551 1.00 94.12 87 LEU A O 1
ATOM 622 N N . ALA A 1 88 ? 10.511 6.159 10.577 1.00 90.38 88 ALA A N 1
ATOM 623 C CA . ALA A 1 88 ? 10.698 7.512 11.097 1.00 90.38 88 ALA A CA 1
ATOM 624 C C . ALA A 1 88 ? 9.706 8.497 10.454 1.00 90.38 88 ALA A C 1
ATOM 626 O O . ALA A 1 88 ? 9.051 9.268 11.156 1.00 90.38 88 ALA A O 1
ATOM 627 N N . THR A 1 89 ? 9.543 8.410 9.131 1.00 90.94 89 THR A N 1
ATOM 628 C CA . THR A 1 89 ? 8.510 9.123 8.370 1.00 90.94 89 THR A CA 1
ATOM 629 C C . THR A 1 89 ? 7.383 8.147 8.044 1.00 90.94 89 THR A C 1
ATOM 631 O O . THR A 1 89 ? 7.633 7.189 7.314 1.00 90.94 89 THR A O 1
ATOM 634 N N . PRO A 1 90 ? 6.158 8.342 8.563 1.00 93.06 90 PRO A N 1
ATOM 635 C CA . PRO A 1 90 ? 5.065 7.412 8.306 1.00 93.06 90 PRO A CA 1
ATOM 636 C C . PRO A 1 90 ? 4.688 7.322 6.823 1.00 93.06 90 PRO A C 1
ATOM 638 O O . PRO A 1 90 ? 4.589 8.348 6.147 1.00 93.06 90 PRO A O 1
ATOM 641 N N . LEU A 1 91 ? 4.402 6.109 6.347 1.00 95.50 91 LEU A N 1
ATOM 642 C CA . LEU A 1 91 ? 3.731 5.903 5.066 1.00 95.50 91 LEU A CA 1
ATOM 643 C C . LEU A 1 91 ? 2.220 5.974 5.284 1.00 95.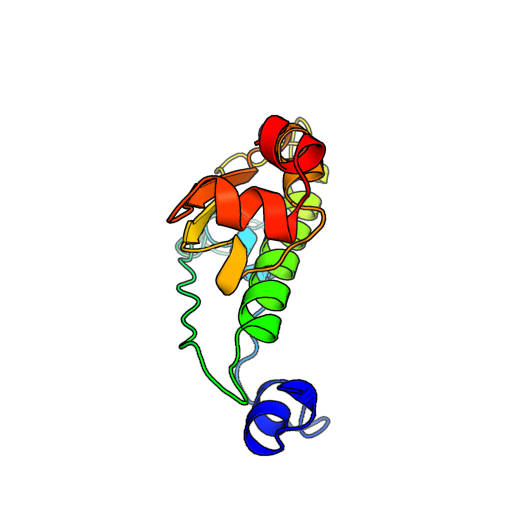50 91 LEU A C 1
ATOM 645 O O . LEU A 1 91 ? 1.689 5.281 6.149 1.00 95.50 91 LEU A O 1
ATOM 649 N N . VAL A 1 92 ? 1.529 6.783 4.481 1.00 95.06 92 VAL A N 1
ATOM 650 C CA . VAL A 1 92 ? 0.064 6.870 4.492 1.00 95.06 92 VAL A CA 1
ATOM 651 C C . VAL A 1 92 ? -0.477 6.340 3.1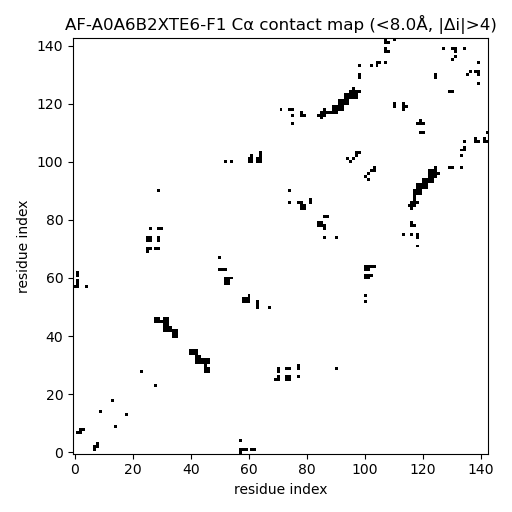69 1.00 95.06 92 VAL A C 1
ATOM 653 O O . VAL A 1 92 ? -0.222 6.919 2.114 1.00 95.06 92 VAL A O 1
ATOM 656 N N . GLY A 1 93 ? -1.215 5.234 3.229 1.00 93.12 93 GLY A N 1
ATOM 657 C CA . GLY A 1 93 ? -1.933 4.660 2.097 1.00 93.12 93 GLY A CA 1
ATOM 658 C C . GLY A 1 93 ? -3.405 5.044 2.156 1.00 93.12 93 GLY A C 1
ATOM 659 O O . GLY A 1 93 ? -4.136 4.507 2.980 1.00 93.12 93 GLY A O 1
ATOM 660 N N . VAL A 1 94 ? -3.839 5.953 1.282 1.00 92.56 94 VAL A N 1
ATOM 661 C CA . VAL A 1 94 ? -5.257 6.315 1.136 1.00 92.56 94 VAL A CA 1
ATOM 662 C C . VAL A 1 94 ? -5.886 5.393 0.095 1.00 92.56 94 VAL A C 1
ATOM 664 O O . VAL A 1 94 ? -5.582 5.488 -1.095 1.00 92.56 94 VAL A O 1
ATOM 667 N N . LEU A 1 95 ? -6.719 4.462 0.554 1.00 89.50 95 LEU A N 1
ATOM 668 C CA . LEU A 1 95 ? -7.351 3.420 -0.250 1.00 89.50 95 LEU A CA 1
ATOM 669 C C . LEU A 1 95 ? -8.801 3.809 -0.543 1.00 89.50 95 LEU A C 1
ATOM 671 O O . LEU A 1 95 ? -9.727 3.410 0.169 1.00 89.50 95 LEU A O 1
ATOM 675 N N . ASP A 1 96 ? -8.982 4.598 -1.599 1.00 84.12 96 ASP A N 1
ATOM 676 C CA . ASP A 1 96 ? -10.312 4.946 -2.093 1.00 84.12 96 ASP A CA 1
ATOM 677 C C . ASP A 1 96 ? -10.995 3.723 -2.720 1.00 84.12 96 ASP A C 1
ATOM 679 O O . ASP A 1 96 ? -10.378 2.955 -3.465 1.00 84.12 96 ASP A O 1
ATOM 683 N N . GLU A 1 97 ? -12.262 3.517 -2.370 1.00 77.00 97 GLU A N 1
ATOM 684 C CA . GLU A 1 97 ? -13.075 2.370 -2.778 1.00 77.00 97 GLU A CA 1
ATOM 685 C C . GLU A 1 97 ? -12.369 1.008 -2.626 1.00 77.00 97 GLU A C 1
ATOM 687 O O . GLU A 1 97 ? -12.402 0.163 -3.530 1.00 77.00 97 GLU A O 1
ATOM 692 N N . ALA A 1 98 ? -11.733 0.754 -1.477 1.00 80.12 98 ALA A N 1
ATOM 693 C CA . ALA A 1 98 ? -10.929 -0.457 -1.267 1.00 80.12 98 ALA A CA 1
ATOM 694 C C . ALA A 1 98 ? -11.694 -1.770 -1.553 1.00 80.12 98 ALA A C 1
ATOM 696 O O . ALA A 1 98 ? -11.125 -2.735 -2.059 1.00 80.12 98 ALA A O 1
ATOM 697 N N . ALA A 1 99 ? -13.008 -1.801 -1.315 1.00 77.81 99 ALA A N 1
ATOM 698 C CA . ALA A 1 99 ? -13.850 -2.957 -1.634 1.00 77.81 99 ALA A CA 1
ATOM 699 C C . ALA A 1 99 ? -13.988 -3.226 -3.154 1.00 77.81 99 ALA A C 1
ATOM 701 O O . ALA A 1 99 ? -14.165 -4.371 -3.584 1.00 77.81 99 ALA A O 1
ATOM 702 N N . ASN A 1 100 ? -13.870 -2.198 -3.993 1.00 72.38 100 ASN A N 1
ATOM 703 C CA . ASN A 1 100 ? -14.079 -2.303 -5.436 1.00 72.38 100 ASN A CA 1
ATOM 704 C C . ASN A 1 100 ? -12.765 -2.344 -6.220 1.00 72.38 100 ASN A C 1
ATOM 706 O O . ASN A 1 100 ? -12.606 -3.199 -7.098 1.00 72.38 100 ASN A O 1
ATOM 710 N N . VAL A 1 101 ? -11.815 -1.468 -5.881 1.00 68.44 101 VAL A N 1
ATOM 711 C CA . VAL A 1 101 ? -10.592 -1.235 -6.666 1.00 68.44 101 VAL A CA 1
ATOM 712 C C . VAL A 1 101 ? -9.387 -1.980 -6.092 1.00 68.44 101 VAL A C 1
ATOM 714 O O . VAL A 1 101 ? -8.672 -2.654 -6.837 1.00 68.44 101 VAL A O 1
ATOM 717 N N . CYS A 1 102 ? -9.198 -1.908 -4.773 1.00 67.06 102 CYS A N 1
ATOM 718 C CA . CYS A 1 102 ? -8.066 -2.492 -4.053 1.00 67.06 102 CYS A CA 1
ATOM 719 C C . CYS A 1 102 ? -8.503 -3.683 -3.201 1.00 67.06 102 CYS A C 1
ATOM 721 O O . CYS A 1 102 ? -8.412 -3.625 -1.976 1.00 67.06 102 CYS A O 1
ATOM 723 N N . ARG A 1 103 ? -8.986 -4.759 -3.843 1.00 71.12 103 ARG A N 1
ATOM 724 C CA . ARG A 1 103 ? -9.539 -5.957 -3.174 1.00 71.12 103 ARG A CA 1
ATOM 725 C C . ARG A 1 103 ? -8.472 -6.769 -2.432 1.00 71.12 103 ARG A C 1
ATOM 727 O O . ARG A 1 103 ? -8.175 -7.916 -2.771 1.00 71.12 103 ARG A O 1
ATOM 734 N N . TRP A 1 104 ? -7.913 -6.177 -1.391 1.00 83.38 104 TRP A N 1
ATOM 735 C CA . TRP A 1 104 ? -6.953 -6.766 -0.484 1.00 83.38 104 TRP A CA 1
ATOM 736 C C . TRP A 1 104 ? -7.722 -7.507 0.607 1.00 83.38 104 TRP A C 1
ATOM 738 O O . TRP A 1 104 ? -8.188 -6.934 1.588 1.00 83.38 104 TRP A O 1
ATOM 748 N N . ARG A 1 105 ? -7.912 -8.812 0.407 1.00 81.81 105 ARG A N 1
ATOM 749 C CA . ARG A 1 105 ? -8.750 -9.644 1.288 1.00 81.81 105 ARG A CA 1
ATOM 750 C C . ARG A 1 105 ? -8.261 -9.693 2.736 1.00 81.81 105 ARG A C 1
ATOM 752 O O . ARG A 1 105 ? -9.076 -9.734 3.646 1.00 81.81 105 ARG A O 1
ATOM 759 N N . GLU A 1 106 ? -6.951 -9.633 2.938 1.00 84.38 106 GLU A N 1
ATOM 760 C CA . GLU A 1 106 ? -6.334 -9.662 4.268 1.00 84.38 106 GLU A CA 1
ATOM 761 C C . GLU A 1 106 ? -6.259 -8.291 4.947 1.00 84.38 106 GLU A C 1
ATOM 763 O O . GLU A 1 106 ? -5.847 -8.214 6.101 1.00 84.38 106 GLU A O 1
ATOM 768 N N . LEU A 1 107 ? -6.689 -7.218 4.272 1.00 87.00 107 LEU A N 1
ATOM 769 C CA . LEU A 1 107 ? -6.576 -5.847 4.766 1.00 87.00 107 LEU A CA 1
ATOM 770 C C . LEU A 1 107 ? -7.041 -5.676 6.228 1.00 87.00 107 LEU A C 1
ATOM 772 O O . LEU A 1 107 ? -6.260 -5.131 7.010 1.00 87.00 107 LEU A O 1
ATOM 776 N N . PRO A 1 108 ? -8.205 -6.204 6.673 1.00 87.94 108 PRO A N 1
ATOM 777 C CA . PRO A 1 108 ? -8.642 -6.042 8.063 1.00 87.94 108 PRO A CA 1
ATOM 778 C C . PRO A 1 108 ? -7.714 -6.668 9.110 1.00 87.94 108 PRO A C 1
ATOM 780 O O . PRO A 1 108 ? -7.695 -6.236 10.259 1.00 87.94 108 PRO A O 1
ATOM 783 N N . ASN A 1 109 ? -6.943 -7.696 8.745 1.00 86.50 109 ASN A N 1
ATOM 784 C CA . ASN A 1 109 ? -6.001 -8.340 9.662 1.00 86.50 109 ASN A CA 1
ATOM 785 C C . ASN A 1 109 ? -4.689 -7.551 9.797 1.00 86.50 109 ASN A C 1
ATOM 787 O O . ASN A 1 109 ? -3.939 -7.766 10.747 1.00 86.50 109 ASN A O 1
ATOM 791 N N . LEU A 1 110 ? -4.414 -6.637 8.866 1.00 84.88 110 LEU A N 1
ATOM 792 C CA . LEU A 1 110 ? -3.132 -5.947 8.763 1.00 84.88 110 LEU A CA 1
ATOM 793 C C . LEU A 1 110 ? -3.123 -4.572 9.442 1.00 84.88 110 LEU A C 1
ATOM 795 O O . LEU A 1 110 ? -2.057 -4.072 9.789 1.00 84.88 110 LEU A O 1
ATOM 799 N N . TYR A 1 111 ? -4.295 -3.991 9.711 1.00 81.81 111 TYR A N 1
ATOM 800 C CA . TYR A 1 111 ? -4.442 -2.661 10.313 1.00 81.81 111 TYR A CA 1
ATOM 801 C C . TYR A 1 111 ? -3.629 -2.474 11.601 1.00 81.81 111 TYR A C 1
ATOM 803 O O . TYR A 1 111 ? -2.835 -1.539 11.722 1.00 81.81 111 TYR A O 1
ATOM 811 N N . SER A 1 112 ? -3.779 -3.390 12.562 1.00 77.38 112 SER A N 1
ATOM 812 C CA . SER A 1 112 ? -3.063 -3.301 13.841 1.00 77.38 112 SER A CA 1
ATOM 813 C C . SER A 1 112 ? -1.559 -3.551 13.694 1.00 77.38 112 SER A C 1
ATOM 815 O O . SER A 1 112 ? -0.759 -2.963 14.420 1.00 77.38 112 SER A O 1
ATOM 817 N N . HIS A 1 113 ? -1.167 -4.410 12.751 1.00 86.56 113 HIS A N 1
ATOM 818 C CA . HIS A 1 113 ? 0.231 -4.769 12.505 1.00 86.56 113 HIS A CA 1
ATOM 819 C C . HIS A 1 113 ? 1.009 -3.648 11.809 1.00 86.56 113 HIS A C 1
ATOM 821 O O . HIS A 1 113 ? 2.170 -3.397 12.138 1.00 86.56 113 HIS A O 1
ATOM 827 N N . TYR A 1 114 ? 0.364 -2.945 10.881 1.00 91.69 114 TYR A N 1
ATOM 828 C CA . TYR A 1 114 ? 0.943 -1.813 10.163 1.00 91.69 114 TYR A CA 1
ATOM 829 C C . TYR A 1 114 ? 1.006 -0.544 11.011 1.00 91.69 114 TYR A C 1
ATOM 831 O O . TYR A 1 114 ? 2.023 0.160 10.984 1.00 91.69 114 TYR A O 1
ATOM 839 N N . GLY A 1 115 ? -0.000 -0.302 11.857 1.00 87.56 115 GLY A N 1
ATOM 840 C CA . GLY A 1 115 ? -0.022 0.869 12.735 1.00 87.56 115 GLY A CA 1
ATOM 841 C C . GLY A 1 115 ? 1.206 0.973 13.651 1.00 87.56 115 GLY A C 1
ATOM 842 O O . GLY A 1 115 ? 1.765 2.061 13.821 1.00 87.56 115 GLY A O 1
ATOM 843 N N . SER A 1 116 ? 1.699 -0.153 14.182 1.00 90.81 116 SER A N 1
ATOM 844 C CA . SER A 1 116 ? 2.902 -0.174 15.033 1.00 90.81 116 SER A CA 1
ATOM 845 C C . SER A 1 116 ? 4.201 0.121 14.271 1.00 90.81 116 SER A C 1
ATOM 847 O O . SER A 1 116 ? 5.161 0.594 14.876 1.00 90.81 116 SER A O 1
ATOM 849 N N . ARG A 1 117 ? 4.211 -0.070 12.945 1.00 95.50 117 ARG A N 1
ATOM 850 C CA . ARG A 1 117 ? 5.363 0.134 12.048 1.00 95.50 117 ARG A CA 1
ATOM 851 C C . ARG A 1 117 ? 5.400 1.509 11.388 1.00 95.50 117 ARG A C 1
ATOM 853 O O . ARG A 1 117 ? 6.345 1.822 10.672 1.00 95.50 117 ARG A O 1
ATOM 860 N N . GLY A 1 118 ? 4.425 2.371 11.680 1.00 94.62 118 GLY A N 1
ATOM 861 C CA . GLY A 1 118 ? 4.324 3.688 11.050 1.00 94.62 118 GLY A CA 1
ATOM 862 C C . GLY A 1 118 ? 3.750 3.624 9.636 1.00 94.62 118 GLY A C 1
ATOM 863 O O . GLY A 1 118 ? 3.985 4.533 8.848 1.00 94.62 118 GLY A O 1
ATOM 864 N N . ILE A 1 119 ? 2.995 2.570 9.330 1.00 96.12 119 ILE A N 1
ATOM 865 C CA . ILE A 1 119 ? 2.239 2.425 8.091 1.00 96.12 119 ILE A CA 1
ATOM 866 C C . ILE A 1 119 ? 0.766 2.625 8.445 1.00 96.12 119 ILE A C 1
ATOM 868 O O . ILE A 1 119 ? 0.196 1.881 9.242 1.00 96.12 119 ILE A O 1
ATOM 872 N N . VAL A 1 120 ? 0.157 3.662 7.884 1.00 93.62 120 VAL A N 1
ATOM 873 C CA . VAL A 1 120 ? -1.228 4.048 8.159 1.00 93.62 120 VAL A CA 1
ATOM 874 C C . VAL A 1 120 ? -2.044 3.817 6.899 1.00 93.62 120 VAL A C 1
ATOM 876 O O . VAL A 1 120 ? -1.805 4.465 5.883 1.00 93.62 120 VAL A O 1
ATOM 879 N N . LEU A 1 121 ? -3.002 2.895 6.959 1.00 91.94 121 LEU A N 1
ATOM 880 C CA . LEU A 1 121 ? -3.948 2.665 5.871 1.00 91.94 121 LEU A CA 1
ATOM 881 C C . LEU A 1 121 ? -5.268 3.363 6.200 1.00 91.94 121 LEU A C 1
ATOM 883 O O . LEU A 1 121 ? -5.896 3.069 7.215 1.00 91.94 121 LEU A O 1
ATOM 887 N N . ASP A 1 122 ? -5.682 4.289 5.346 1.00 91.88 122 ASP A N 1
ATOM 888 C CA . ASP A 1 122 ? -6.981 4.954 5.412 1.00 91.88 122 ASP A CA 1
ATOM 889 C C . ASP A 1 122 ? -7.898 4.318 4.364 1.00 91.88 122 ASP A C 1
ATOM 891 O O . ASP A 1 122 ? -7.651 4.442 3.166 1.00 91.88 122 ASP A O 1
ATOM 895 N N . THR A 1 123 ? -8.906 3.568 4.811 1.00 90.31 123 THR A N 1
ATOM 896 C CA . THR A 1 123 ? -9.810 2.831 3.920 1.00 90.31 123 THR A CA 1
ATOM 897 C C . THR A 1 123 ? -11.126 3.573 3.802 1.00 90.31 123 THR A C 1
ATOM 899 O O . THR A 1 123 ? -11.884 3.668 4.768 1.00 90.31 123 THR A O 1
ATOM 902 N N . VAL A 1 124 ? -11.434 4.030 2.589 1.00 89.19 124 VAL A N 1
ATOM 903 C CA . VAL A 1 124 ? -12.689 4.716 2.284 1.00 89.19 124 VAL A CA 1
ATOM 904 C C . VAL A 1 124 ? -13.634 3.742 1.587 1.00 89.19 124 VAL A C 1
ATOM 906 O O . VAL A 1 124 ? -13.295 3.112 0.584 1.00 89.19 124 VAL A O 1
ATOM 909 N N . LEU A 1 125 ? -14.841 3.604 2.135 1.00 89.50 125 LEU A N 1
ATOM 910 C CA . LEU A 1 125 ? -15.899 2.751 1.596 1.00 89.50 125 LEU A CA 1
ATOM 911 C C . LEU A 1 125 ? -17.118 3.603 1.260 1.00 89.50 125 LEU A C 1
ATOM 913 O O . LEU A 1 125 ? -17.486 4.483 2.036 1.00 89.50 125 LEU A O 1
ATOM 917 N N . GLN A 1 126 ? -17.803 3.293 0.155 1.00 87.06 126 GLN A N 1
ATOM 918 C CA . GLN A 1 126 ? -19.068 3.968 -0.155 1.00 87.06 126 GLN A CA 1
ATOM 919 C C . GLN A 1 126 ? -20.192 3.497 0.784 1.00 87.06 126 GLN A C 1
ATOM 921 O O . GLN A 1 126 ? -21.141 4.234 1.044 1.00 87.06 126 GLN A O 1
ATOM 926 N N . SER A 1 127 ? -20.112 2.259 1.292 1.00 90.62 127 SER A N 1
ATOM 927 C CA . SER A 1 127 ? -21.067 1.712 2.261 1.00 90.62 127 SER A CA 1
ATOM 928 C C . SE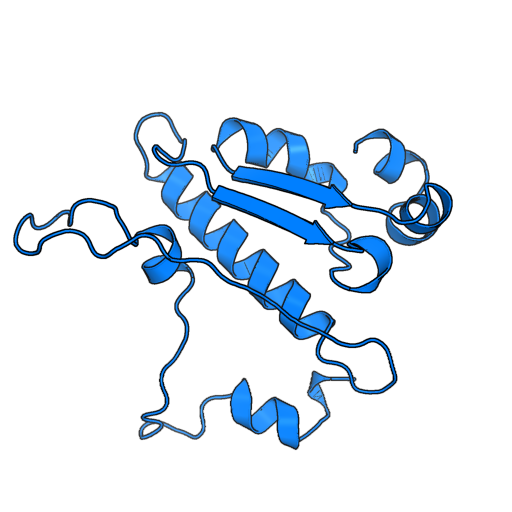R A 1 127 ? -20.476 0.570 3.092 1.00 90.62 127 SER A C 1
ATOM 930 O O . SER A 1 127 ? -19.590 -0.157 2.642 1.00 90.62 127 SER A O 1
ATOM 932 N N . TRP A 1 128 ? -21.041 0.347 4.281 1.00 91.44 128 TRP A N 1
ATOM 933 C CA . TRP A 1 128 ? -20.720 -0.809 5.128 1.00 91.44 128 TRP A CA 1
ATOM 934 C C . TRP A 1 128 ? -20.968 -2.148 4.417 1.00 91.44 128 TRP A C 1
ATOM 936 O O . TRP A 1 128 ? -20.169 -3.077 4.519 1.00 91.44 128 TRP A O 1
ATOM 946 N N . SER A 1 129 ? -22.068 -2.249 3.665 1.00 92.12 129 SER A N 1
ATOM 947 C CA . SER A 1 129 ? -22.474 -3.475 2.971 1.00 92.12 129 SER A CA 1
ATOM 948 C C . SER A 1 129 ? -21.448 -3.957 1.947 1.00 92.12 129 SER A C 1
ATOM 950 O O . SER A 1 129 ? -21.216 -5.159 1.860 1.00 92.12 129 SER A O 1
ATOM 952 N N . GLN A 1 130 ? -20.790 -3.043 1.225 1.00 88.81 130 GLN A N 1
ATOM 953 C CA . GLN A 1 130 ? -19.712 -3.408 0.296 1.00 88.81 130 GLN A CA 1
ATOM 954 C C . GLN A 1 130 ? -18.526 -4.030 1.036 1.00 88.81 130 GLN A C 1
ATOM 956 O O . GLN A 1 130 ? -17.946 -5.011 0.578 1.00 88.81 130 GLN A O 1
ATOM 961 N N . GLY A 1 131 ? -18.183 -3.491 2.206 1.00 89.31 131 GLY A N 1
ATOM 962 C CA . GLY A 1 131 ? -17.117 -4.058 3.020 1.00 89.31 131 GLY A CA 1
ATOM 963 C C . GLY A 1 131 ? -17.457 -5.453 3.547 1.00 89.31 131 GLY A C 1
ATOM 964 O O . GLY A 1 131 ? -16.625 -6.357 3.484 1.00 89.31 131 GLY A O 1
ATOM 965 N N . VAL A 1 132 ? -18.703 -5.673 3.979 1.00 92.38 132 VAL A N 1
ATOM 966 C CA . VAL A 1 132 ? -19.182 -7.010 4.377 1.00 92.38 132 VAL A CA 1
ATOM 967 C C . VAL A 1 132 ? -19.132 -8.004 3.213 1.00 92.38 132 VAL A C 1
ATOM 969 O O . VAL A 1 132 ? -18.783 -9.161 3.429 1.00 92.38 132 VAL A O 1
ATOM 972 N N . GLU A 1 133 ? -19.430 -7.583 1.983 1.00 89.88 133 GLU A N 1
ATOM 973 C CA . GLU A 1 133 ? -19.343 -8.456 0.804 1.00 89.88 133 GLU A CA 1
ATOM 974 C C . GLU A 1 133 ? -17.906 -8.940 0.541 1.00 89.88 133 GLU A C 1
ATOM 976 O O . GLU A 1 133 ? -17.695 -10.095 0.166 1.00 89.88 133 GLU A O 1
ATOM 981 N N . VAL A 1 134 ? -16.907 -8.080 0.765 1.00 88.25 134 VAL A N 1
ATOM 982 C CA . VAL A 1 134 ? -15.498 -8.387 0.469 1.00 88.25 134 VAL A CA 1
ATOM 983 C C . VAL A 1 134 ? -14.794 -9.101 1.623 1.00 88.25 134 VAL A C 1
ATOM 985 O O . VAL A 1 134 ? -14.029 -10.037 1.380 1.00 88.25 134 VAL A O 1
ATOM 988 N N . TRP A 1 135 ? -15.043 -8.678 2.863 1.00 91.00 135 TRP A N 1
ATOM 989 C CA . TRP A 1 135 ? -14.307 -9.133 4.052 1.00 91.00 135 TRP A CA 1
ATOM 990 C C . TRP A 1 135 ? -15.156 -9.937 5.046 1.00 91.00 135 TRP A C 1
ATOM 992 O O . TRP A 1 135 ? -14.644 -10.417 6.060 1.00 91.00 135 TRP A O 1
ATOM 1002 N N . GLY A 1 136 ? -16.454 -10.096 4.780 1.00 92.38 136 GLY A N 1
ATOM 1003 C CA . GLY A 1 136 ? -17.409 -10.654 5.733 1.00 92.38 136 GLY A CA 1
ATOM 1004 C C . GLY A 1 136 ? -17.683 -9.714 6.912 1.00 92.38 136 GLY A C 1
ATOM 1005 O O . GLY A 1 136 ? -16.966 -8.744 7.157 1.00 92.38 136 GLY A O 1
ATOM 1006 N N . GLU A 1 137 ? -18.715 -10.018 7.703 1.00 94.12 137 GLU A N 1
ATOM 1007 C CA . GLU A 1 137 ? -19.073 -9.187 8.863 1.00 94.12 137 GLU A CA 1
ATOM 1008 C C . GLU A 1 137 ? -17.950 -9.094 9.898 1.00 94.12 137 GLU A C 1
ATOM 1010 O O . GLU A 1 137 ? -17.711 -8.031 10.467 1.00 94.12 137 GLU A O 1
ATOM 1015 N N . SER A 1 138 ? -17.260 -10.208 10.163 1.00 91.88 138 SER A N 1
ATOM 1016 C CA . SER A 1 138 ? -16.164 -10.219 11.131 1.00 91.88 138 SER A CA 1
ATOM 1017 C C . SER A 1 138 ? -14.957 -9.427 10.644 1.00 91.88 138 SER A C 1
ATOM 1019 O O . SER A 1 138 ? -14.278 -8.844 11.482 1.00 91.88 138 SER A O 1
ATOM 1021 N N . GLY A 1 139 ? -14.661 -9.436 9.342 1.00 90.44 139 GLY A N 1
ATOM 1022 C CA . GLY A 1 139 ? -13.580 -8.629 8.782 1.00 90.44 139 GLY A CA 1
ATOM 1023 C C . GLY A 1 139 ? -13.935 -7.150 8.839 1.00 90.44 139 GLY A C 1
ATOM 1024 O O . GLY A 1 139 ? -13.144 -6.354 9.326 1.00 90.44 139 GLY A O 1
ATOM 1025 N N . MET A 1 140 ? -15.168 -6.801 8.466 1.00 93.31 140 MET A N 1
ATOM 1026 C CA . MET A 1 140 ? -15.648 -5.419 8.506 1.00 93.31 140 MET A CA 1
ATOM 1027 C C . MET A 1 140 ? -15.644 -4.822 9.923 1.00 93.31 140 MET A C 1
ATOM 1029 O O . MET A 1 140 ? -15.337 -3.653 10.087 1.00 93.31 140 MET A O 1
ATOM 1033 N N . LYS A 1 141 ? -15.918 -5.623 10.963 1.00 91.44 141 LYS A N 1
ATOM 1034 C CA . LYS A 1 141 ? -15.839 -5.187 12.373 1.00 91.44 141 LYS A CA 1
ATOM 1035 C C . LYS A 1 141 ? -14.412 -4.940 12.891 1.00 91.44 141 LYS A C 1
ATOM 1037 O O . LYS A 1 141 ? -14.278 -4.423 13.995 1.00 91.44 141 LYS A O 1
ATOM 1042 N N . LYS A 1 142 ? -13.371 -5.381 12.174 1.00 87.69 142 LYS A N 1
ATOM 1043 C CA . LYS A 1 142 ? -11.962 -5.142 12.548 1.00 87.69 142 LYS A CA 1
ATOM 1044 C C . LYS A 1 142 ? -11.405 -3.835 11.977 1.00 87.69 142 LYS A C 1
ATOM 1046 O O . LYS A 1 142 ? -10.366 -3.392 12.460 1.00 87.69 142 LYS A O 1
ATOM 1051 N N . LEU A 1 143 ? -12.054 -3.294 10.944 1.00 84.94 143 LEU A N 1
ATOM 1052 C CA . LEU A 1 143 ? -11.766 -1.984 10.358 1.00 84.94 143 LEU A CA 1
ATOM 1053 C C . LEU A 1 143 ? -12.402 -0.887 11.217 1.00 84.94 143 LEU A C 1
ATOM 1055 O O . LEU A 1 143 ? -11.731 0.148 11.408 1.00 84.94 143 LEU A O 1
#

pLDDT: mean 85.53, std 9.48, range [58.81, 96.56]

Solvent-accessible surface area (backbone atoms only — not comparable to full-atom values): 8535 Å² total; per-residue (Å²): 106,43,85,73,34,68,77,53,38,63,77,77,42,84,85,51,99,82,57,81,69,91,75,90,51,42,60,60,47,67,46,33,49,45,76,45,94,79,69,83,52,81,52,50,75,64,71,84,87,86,81,84,68,62,91,70,92,72,35,52,30,69,57,48,32,50,53,52,49,48,37,52,50,35,39,49,54,52,4,63,76,27,82,89,40,20,36,91,72,64,48,75,45,78,34,68,42,25,64,77,43,36,71,56,69,63,50,48,76,42,54,73,65,32,51,69,24,30,35,45,77,46,76,40,66,96,46,71,66,54,37,29,73,64,40,34,66,75,33,45,74,58,104

Sequence (143 aa):
SCLTNRQVAAWITPQGPADTRPQFSPEEFVRAGLPSAAGESAPTKPGTLYSLSKEGRGTAGPLVTALTVAVVEAAEELAAESAGGRLATPLVGVLDEAANVCRWRELPNLYSHYGSRGIVLDTVLQSWSQGVEVWGESGMKKL

Nearest PDB structures (foldseek):
  1e9s-assembly2_L  TM=7.757E-01  e=1.882E-02  Escherichia coli
  1e9s-assembly2_J  TM=7.767E-01  e=3.488E-02  Escherichia coli
  1e9s-assembly1_G  TM=7.694E-01  e=3.279E-02  Escherichia coli
  1e9s-assembly1_E  TM=6.666E-01  e=2.562E-02  Escherichia coli

Foldseek 3Di:
DLCPDPVSVVVVPQPDPPRPDDDDDLLLQLCAPPQDPVNPDDGHHRDDDDQDWDDDPNICLVVSLVVLVNNLVSLQVVLCVDDQSADPAAAEAEAEQCLGRNLPQCVLVCQVVNVSRRYHYHHDHPDLVSVCVRHNPVSSVSD

Secondary structure (DSSP, 8-state):
-GGG-HHHHHHHS--STT--S----HHHHHHTTSPPTTS-SPPPPPP--------STT-SHHHHHHHHHHHHHHHHHHHHHSTTSS-SS-EEEEETTTTTT---TTHHHHHHHHHTTTEEEEE--S-HHHHHHHHHHHHHTT-

Radius of gyration: 17.16 Å; Cα contacts (8 Å, |Δi|>4): 172; chains: 1; bounding box: 50×26×41 Å

Mean predicted aligned error: 6.11 Å